Protein AF-A0A842WQ45-F1 (afdb_monomer_lite)

Foldseek 3Di:
DWDWAWAQADDAQDKTKTKIKDAPVLCVQFAKKKKKKWKWKAFAPDDIDTDPDIDIDMDGPVVDPDIDIDIDIDGHHNPHDHADDDNGMGIWIKIWMFTHGPPPPVDGPDTDIRTHD

pLDDT: mean 82.54, std 11.9, range [52.44, 95.62]

Secondary structure (DSSP, 8-state):
-EEEE--SS--TTSEEEEEEEE-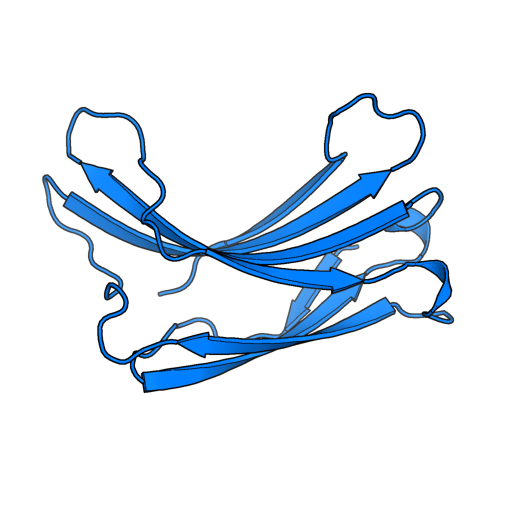HHHHTTEEEEEEEEEEEEEETTSPEEEEEEEEEEEE-GGG--SSEEEEEEEE--TTSPPPEE-SSEEEEEEEEEEEEETTS-S--SEEEEEEP-

Radius of gyration: 15.24 Å; chains: 1; bounding box: 36×22×46 Å

Structure (mmCIF, N/CA/C/O backbone):
data_AF-A0A842WQ45-F1
#
_entry.id   AF-A0A842WQ45-F1
#
loop_
_atom_site.group_PDB
_atom_site.id
_atom_site.type_symbol
_atom_site.label_atom_id
_atom_site.label_alt_id
_atom_site.label_comp_id
_atom_site.label_asym_id
_atom_site.label_entity_id
_atom_site.label_seq_id
_atom_site.pdbx_PDB_ins_code
_atom_site.Cartn_x
_atom_site.Cartn_y
_atom_site.Cartn_z
_atom_site.occupancy
_atom_site.B_iso_or_equiv
_atom_site.auth_seq_id
_atom_site.auth_comp_id
_atom_site.auth_asym_id
_atom_site.auth_atom_id
_atom_site.pdbx_PDB_model_num
ATOM 1 N N . MET A 1 1 ? 6.233 10.883 -12.071 1.00 79.44 1 MET A N 1
ATOM 2 C CA . MET A 1 1 ? 5.118 10.964 -11.121 1.00 79.44 1 MET A CA 1
ATOM 3 C C . MET A 1 1 ? 4.802 9.571 -10.593 1.00 79.44 1 MET A C 1
ATOM 5 O O . MET A 1 1 ? 4.909 8.635 -11.373 1.00 79.44 1 MET A O 1
ATOM 9 N N . ILE A 1 2 ? 4.404 9.427 -9.327 1.00 85.56 2 ILE A N 1
ATOM 10 C CA . ILE A 1 2 ? 3.696 8.232 -8.839 1.00 85.56 2 ILE A CA 1
ATOM 11 C C . ILE A 1 2 ? 2.272 8.671 -8.516 1.00 85.56 2 ILE A C 1
ATOM 13 O O . ILE A 1 2 ? 2.077 9.678 -7.837 1.00 85.56 2 ILE A O 1
ATOM 17 N N . LYS A 1 3 ? 1.285 7.952 -9.036 1.00 89.75 3 LYS A N 1
ATOM 18 C CA . LYS A 1 3 ? -0.132 8.173 -8.766 1.00 89.75 3 LYS A CA 1
ATOM 19 C C . LYS A 1 3 ? -0.745 6.844 -8.375 1.00 89.75 3 LYS A C 1
ATOM 21 O O . LYS A 1 3 ? -0.424 5.813 -8.947 1.00 89.75 3 LYS A O 1
ATOM 26 N N . ILE A 1 4 ? -1.627 6.862 -7.392 1.00 90.62 4 ILE A N 1
ATOM 27 C CA . ILE A 1 4 ? -2.271 5.650 -6.912 1.00 90.62 4 ILE A CA 1
ATOM 28 C C . ILE A 1 4 ? -3.774 5.838 -7.063 1.00 90.62 4 ILE A C 1
ATOM 30 O O . ILE A 1 4 ? -4.344 6.799 -6.547 1.00 90.62 4 ILE A O 1
ATOM 34 N N . ASN A 1 5 ? -4.396 4.923 -7.795 1.00 92.31 5 ASN A N 1
ATOM 35 C CA . ASN A 1 5 ? -5.833 4.842 -7.970 1.00 92.31 5 ASN A CA 1
ATOM 36 C C . ASN A 1 5 ? -6.352 3.634 -7.186 1.00 92.31 5 ASN A C 1
ATOM 38 O O . ASN A 1 5 ? -6.221 2.490 -7.625 1.00 92.31 5 ASN A O 1
ATOM 42 N N . ALA A 1 6 ? -6.872 3.893 -5.991 1.00 92.44 6 ALA A N 1
ATOM 43 C CA . ALA A 1 6 ? -7.328 2.879 -5.054 1.00 92.44 6 ALA A CA 1
ATOM 44 C C . ALA A 1 6 ? -8.446 3.443 -4.162 1.00 92.44 6 ALA A C 1
ATOM 46 O O . ALA A 1 6 ? -8.539 4.668 -4.016 1.00 92.44 6 ALA A O 1
ATOM 47 N N . PRO A 1 7 ? -9.275 2.585 -3.540 1.00 92.44 7 PRO A N 1
ATOM 48 C CA . PRO A 1 7 ? -10.212 3.008 -2.510 1.00 92.44 7 PRO A CA 1
ATOM 49 C C . PRO A 1 7 ? -9.509 3.796 -1.403 1.00 92.44 7 PRO A C 1
ATOM 51 O O . PRO A 1 7 ? -8.366 3.523 -1.054 1.00 92.44 7 PRO A O 1
ATOM 54 N N . THR A 1 8 ? -10.201 4.769 -0.819 1.00 89.94 8 THR A N 1
ATOM 55 C CA . THR A 1 8 ? -9.647 5.613 0.251 1.00 89.94 8 THR A CA 1
ATOM 56 C C . THR A 1 8 ? -9.869 5.039 1.647 1.00 89.94 8 THR A C 1
ATOM 58 O O . THR A 1 8 ? -9.501 5.683 2.628 1.00 89.94 8 THR A O 1
ATOM 61 N N . SER A 1 9 ? -10.449 3.844 1.751 1.00 90.31 9 SER A N 1
ATOM 62 C CA . SER A 1 9 ? -10.697 3.132 3.001 1.00 90.31 9 SER A CA 1
ATOM 63 C C . SER A 1 9 ? -10.429 1.637 2.854 1.00 90.31 9 SER A C 1
ATOM 65 O O . SER A 1 9 ? -10.452 1.082 1.752 1.00 90.31 9 SER A O 1
ATOM 67 N N . VAL A 1 10 ? -10.172 0.987 3.988 1.00 90.81 10 VAL A N 1
ATOM 68 C CA . VAL A 1 10 ? -9.945 -0.460 4.073 1.00 90.81 10 VAL A CA 1
ATOM 69 C C . VAL A 1 10 ? -11.062 -1.095 4.881 1.00 90.81 10 VAL A C 1
ATOM 71 O O . VAL A 1 10 ? -11.360 -0.657 5.989 1.00 90.81 10 VAL A O 1
ATOM 74 N N . SER A 1 11 ? -11.660 -2.155 4.342 1.00 90.69 11 SER A N 1
ATOM 75 C CA . SER A 1 11 ? -12.690 -2.928 5.034 1.00 90.69 11 SER A CA 1
ATOM 76 C C . SER A 1 11 ? -12.187 -4.337 5.341 1.00 90.69 11 SER A C 1
ATOM 78 O O . SER A 1 11 ? -11.577 -4.995 4.499 1.00 90.69 11 SER A O 1
ATOM 80 N N . ARG A 1 12 ? -12.447 -4.806 6.562 1.00 91.19 12 ARG A N 1
ATOM 81 C CA . ARG A 1 12 ? -12.141 -6.178 6.990 1.00 91.19 12 ARG A CA 1
ATOM 82 C C . ARG A 1 12 ? -12.928 -7.186 6.161 1.00 91.19 12 ARG A C 1
ATOM 84 O O . ARG A 1 12 ? -14.063 -6.915 5.779 1.00 91.19 12 ARG A O 1
ATOM 91 N N . GLY A 1 13 ? -12.336 -8.350 5.918 1.00 92.44 13 GLY A N 1
ATOM 92 C CA . GLY A 1 13 ? -12.962 -9.428 5.150 1.00 92.44 13 GLY A CA 1
ATOM 93 C C . GLY A 1 13 ? -13.189 -9.100 3.671 1.00 92.44 13 GLY A C 1
ATOM 94 O O . GLY A 1 13 ? -13.990 -9.774 3.029 1.00 92.44 13 GLY A O 1
ATOM 95 N N . SER A 1 14 ? -12.524 -8.073 3.134 1.00 92.12 14 SER A N 1
ATOM 96 C CA . SER A 1 14 ? -12.726 -7.600 1.761 1.00 92.12 14 SER A CA 1
ATOM 97 C C . SER A 1 14 ? -11.424 -7.545 0.964 1.00 92.12 14 SER A C 1
ATOM 99 O O . SER A 1 14 ? -10.324 -7.601 1.518 1.00 92.12 14 SER A O 1
ATOM 101 N N . GLU A 1 15 ? -11.552 -7.443 -0.357 1.00 95.00 15 GLU A N 1
ATOM 102 C CA . GLU A 1 15 ? -10.423 -7.195 -1.247 1.00 95.00 15 GLU A CA 1
ATOM 103 C C . GLU A 1 15 ? -10.157 -5.694 -1.373 1.00 95.00 15 GLU A C 1
ATOM 105 O O . GLU A 1 15 ? -11.028 -4.915 -1.766 1.00 95.00 15 GLU A O 1
ATOM 110 N N . TYR A 1 16 ? -8.919 -5.297 -1.101 1.00 94.94 16 TYR A N 1
ATOM 111 C CA . TYR A 1 16 ? -8.416 -3.958 -1.353 1.00 94.94 16 TYR A CA 1
ATOM 112 C C . TYR A 1 16 ? -7.581 -3.967 -2.636 1.00 94.94 16 TYR A C 1
ATOM 114 O O . TYR A 1 16 ? -6.474 -4.508 -2.671 1.00 94.94 16 TYR A O 1
ATOM 122 N N . LYS A 1 17 ? -8.128 -3.382 -3.703 1.00 95.62 17 LYS A N 1
ATOM 123 C CA . LYS A 1 17 ? -7.554 -3.424 -5.053 1.00 95.62 17 LYS A CA 1
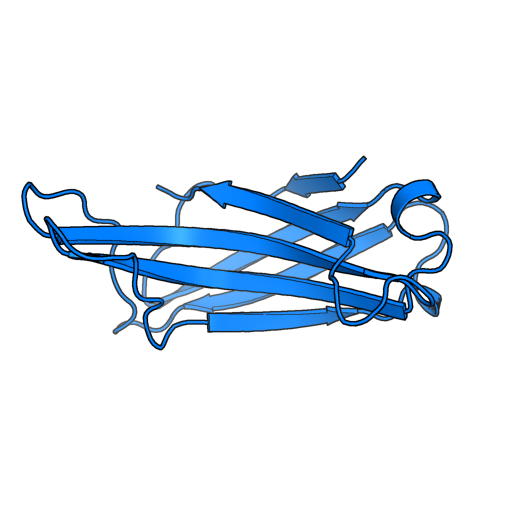ATOM 124 C C . LYS A 1 17 ? -7.389 -2.040 -5.653 1.00 95.62 17 LYS A C 1
ATOM 126 O O . LYS A 1 17 ? -8.161 -1.132 -5.356 1.00 95.62 17 LYS A O 1
ATOM 131 N N . GLY A 1 18 ? -6.411 -1.897 -6.531 1.00 94.44 18 GLY A N 1
ATOM 132 C CA . GLY A 1 18 ? -6.149 -0.642 -7.215 1.00 94.44 18 GLY A CA 1
ATOM 133 C C . GLY A 1 18 ? -5.014 -0.758 -8.215 1.00 94.44 18 GLY A C 1
ATOM 134 O O . GLY A 1 18 ? -4.509 -1.844 -8.505 1.00 94.44 18 GLY A O 1
ATOM 135 N N . VAL A 1 19 ? -4.616 0.390 -8.744 1.00 93.12 19 VAL A N 1
ATOM 136 C CA . VAL A 1 19 ? -3.525 0.512 -9.707 1.00 93.12 19 VAL A CA 1
ATOM 137 C C . VAL A 1 19 ? -2.590 1.617 -9.247 1.00 93.12 19 VAL A C 1
ATOM 139 O O . VAL A 1 19 ? -3.028 2.720 -8.919 1.00 93.12 19 VAL A O 1
ATOM 142 N N . VAL A 1 20 ? -1.294 1.326 -9.233 1.00 91.31 20 VAL A N 1
ATOM 143 C CA . VAL A 1 20 ? -0.254 2.346 -9.089 1.00 91.31 20 VAL A CA 1
ATOM 144 C C . VAL A 1 20 ? 0.263 2.695 -10.477 1.00 91.31 20 VAL A C 1
ATOM 146 O O . VAL A 1 20 ? 0.746 1.827 -11.187 1.00 91.31 20 VAL A O 1
ATOM 149 N N . GLU A 1 21 ? 0.164 3.957 -10.865 1.00 89.94 21 GLU A N 1
ATOM 150 C CA . GLU A 1 21 ? 0.732 4.511 -12.088 1.00 89.94 21 GLU A CA 1
ATOM 151 C C . GLU A 1 21 ? 2.082 5.155 -11.764 1.00 89.94 21 GLU A C 1
ATOM 153 O O . GLU A 1 21 ? 2.158 6.091 -10.963 1.00 89.94 21 GLU A O 1
ATOM 158 N N . ILE A 1 22 ? 3.155 4.679 -12.390 1.00 86.81 22 ILE A N 1
ATOM 159 C CA . ILE A 1 22 ? 4.503 5.222 -12.209 1.00 86.81 22 ILE A CA 1
ATOM 160 C C . ILE A 1 22 ? 5.040 5.744 -13.543 1.00 86.81 22 ILE A C 1
ATOM 162 O O . ILE A 1 22 ? 4.966 5.090 -14.584 1.00 86.81 22 ILE A O 1
ATOM 166 N N . GLY A 1 23 ? 5.583 6.958 -13.508 1.00 85.38 23 GLY A N 1
ATOM 167 C CA . GLY A 1 23 ? 6.249 7.579 -14.644 1.00 85.38 23 GLY A CA 1
ATOM 168 C C . GLY A 1 23 ? 7.589 6.916 -14.955 1.00 85.38 23 GLY A C 1
ATOM 169 O O . GLY A 1 23 ? 8.311 6.475 -14.065 1.00 85.38 23 GLY A O 1
ATOM 170 N N . GLU A 1 24 ? 7.958 6.902 -16.233 1.00 81.94 24 GLU A N 1
ATOM 171 C CA . GLU A 1 24 ? 9.206 6.297 -16.715 1.00 81.94 24 GLU A CA 1
ATOM 172 C C . GLU A 1 24 ? 10.454 6.838 -15.995 1.00 81.94 24 GLU A C 1
ATOM 174 O O . GLU A 1 24 ? 11.359 6.083 -15.639 1.00 81.94 24 GLU A O 1
ATOM 179 N N . ARG A 1 25 ? 10.484 8.147 -15.705 1.00 81.19 25 ARG A N 1
ATOM 180 C CA . ARG A 1 25 ? 11.599 8.788 -14.992 1.00 81.19 25 ARG A CA 1
ATOM 181 C C . ARG A 1 25 ? 11.832 8.171 -13.612 1.00 81.19 25 ARG A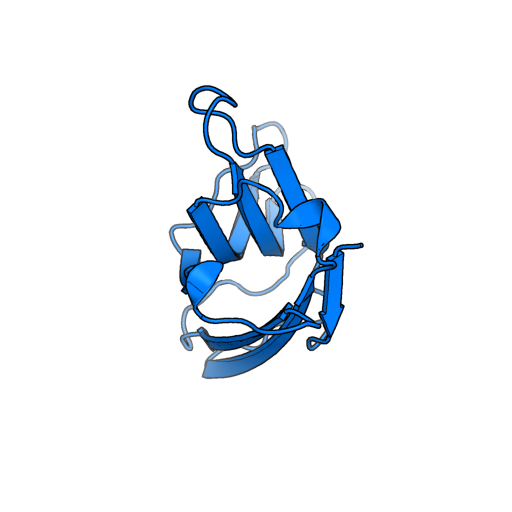 C 1
ATOM 183 O O . ARG A 1 25 ? 12.981 8.011 -13.215 1.00 81.19 25 ARG A O 1
ATOM 190 N N . GLU A 1 26 ? 10.769 7.844 -12.885 1.00 79.44 26 GLU A N 1
ATOM 191 C CA . GLU A 1 26 ? 10.836 7.239 -11.551 1.00 79.44 26 GLU A CA 1
ATOM 192 C C . GLU A 1 26 ? 11.337 5.804 -11.559 1.00 79.44 26 GLU A C 1
ATOM 194 O O . GLU A 1 26 ? 11.851 5.334 -10.548 1.00 79.44 26 GLU A O 1
ATOM 199 N N . LEU A 1 27 ? 11.202 5.124 -12.693 1.00 80.38 27 LEU A N 1
ATOM 200 C CA . LEU A 1 27 ? 11.616 3.737 -12.855 1.00 80.38 27 LEU A CA 1
ATOM 201 C C . LEU A 1 27 ? 12.955 3.594 -13.554 1.00 80.38 27 LEU A C 1
ATOM 203 O O . LEU A 1 27 ? 13.494 2.492 -13.645 1.00 80.38 27 LEU A O 1
ATOM 207 N N . LYS A 1 28 ? 13.536 4.701 -14.014 1.00 79.62 28 LYS A N 1
ATOM 208 C CA . LYS A 1 28 ? 14.877 4.702 -14.578 1.00 79.62 28 LYS A CA 1
ATOM 209 C C . LYS A 1 28 ? 15.878 4.210 -13.529 1.00 79.62 28 LYS A C 1
ATOM 211 O O . LYS A 1 28 ? 16.119 4.867 -12.521 1.00 79.62 28 LYS A O 1
ATOM 216 N N . GLY A 1 29 ? 16.476 3.049 -13.793 1.00 78.06 29 GLY A N 1
ATOM 217 C CA . GLY A 1 29 ? 17.402 2.389 -12.870 1.00 78.06 29 GLY A CA 1
ATOM 218 C C . GLY A 1 29 ? 16.723 1.671 -11.700 1.00 78.06 29 GLY A C 1
ATOM 219 O O . GLY A 1 29 ? 17.422 1.188 -10.807 1.00 78.06 29 GLY A O 1
ATOM 220 N N . ALA A 1 30 ? 15.389 1.585 -11.689 1.00 82.19 30 ALA A N 1
ATOM 221 C CA . ALA A 1 30 ? 14.671 0.793 -10.709 1.00 82.19 30 ALA A CA 1
ATOM 222 C C . ALA A 1 30 ? 14.929 -0.702 -10.939 1.00 82.19 30 ALA A C 1
ATOM 224 O O . ALA A 1 30 ? 14.903 -1.198 -12.068 1.00 82.19 30 ALA A O 1
ATOM 225 N N . ARG A 1 31 ? 15.164 -1.425 -9.848 1.00 84.56 31 ARG A N 1
ATOM 226 C CA . ARG A 1 31 ? 15.310 -2.884 -9.828 1.00 84.56 31 ARG A CA 1
ATOM 227 C C . ARG A 1 31 ? 14.015 -3.567 -9.418 1.00 84.56 31 ARG A C 1
ATOM 229 O O . ARG A 1 31 ? 13.707 -4.648 -9.912 1.00 84.56 31 ARG A O 1
ATOM 236 N N . LEU A 1 32 ? 13.284 -2.944 -8.501 1.00 87.31 32 LEU A N 1
ATOM 237 C CA . LEU A 1 32 ? 12.106 -3.512 -7.869 1.00 87.31 32 LEU A CA 1
ATOM 238 C C . LEU A 1 32 ? 11.151 -2.390 -7.477 1.00 87.31 32 LEU A C 1
ATOM 240 O O . LEU A 1 32 ? 11.575 -1.357 -6.962 1.00 87.31 32 LEU A O 1
ATOM 244 N N . VAL A 1 33 ? 9.860 -2.624 -7.665 1.00 88.00 33 VAL A N 1
ATOM 245 C CA . VAL A 1 33 ? 8.806 -1.815 -7.056 1.00 88.00 33 VAL A CA 1
ATOM 246 C C . VAL A 1 33 ? 8.035 -2.695 -6.086 1.00 88.00 33 VAL A C 1
ATOM 248 O O . VAL A 1 33 ? 7.631 -3.795 -6.448 1.00 88.00 33 VAL A O 1
ATOM 251 N N . GLU A 1 34 ? 7.825 -2.233 -4.862 1.00 90.88 34 GLU A N 1
ATOM 252 C CA . GLU A 1 34 ? 6.958 -2.880 -3.882 1.00 90.88 34 GLU A CA 1
ATOM 253 C C . GLU A 1 34 ? 5.752 -1.982 -3.615 1.00 90.88 34 GLU A C 1
ATOM 255 O O . GLU A 1 34 ? 5.903 -0.833 -3.213 1.00 90.88 34 GLU A O 1
ATOM 260 N N . VAL A 1 35 ? 4.550 -2.518 -3.796 1.00 92.19 35 VAL A N 1
ATOM 261 C CA . VAL A 1 35 ? 3.320 -1.917 -3.276 1.00 92.19 35 VAL A CA 1
ATOM 262 C C . VAL A 1 35 ? 2.976 -2.657 -1.993 1.00 92.19 35 VAL A C 1
ATOM 264 O O . VAL A 1 35 ? 2.897 -3.883 -2.009 1.00 92.19 35 VAL A O 1
ATOM 267 N N . ALA A 1 36 ? 2.792 -1.946 -0.885 1.00 92.81 36 ALA A N 1
ATOM 268 C CA . ALA A 1 36 ? 2.532 -2.539 0.419 1.00 92.81 36 ALA A CA 1
ATOM 269 C C . ALA A 1 36 ? 1.353 -1.869 1.126 1.00 92.81 36 ALA A C 1
ATOM 271 O O . ALA A 1 36 ? 1.367 -0.661 1.352 1.00 92.81 36 ALA A O 1
ATOM 272 N N . LEU A 1 37 ? 0.357 -2.657 1.521 1.00 93.31 37 LEU A N 1
ATOM 273 C CA . LEU A 1 37 ? -0.711 -2.235 2.417 1.00 93.31 37 LEU A CA 1
ATOM 274 C C . LEU A 1 37 ? -0.321 -2.604 3.851 1.00 93.31 37 LEU A C 1
ATOM 276 O O . LEU A 1 37 ? -0.167 -3.782 4.176 1.00 93.31 37 LEU A O 1
ATOM 280 N N . CYS A 1 38 ? -0.164 -1.597 4.704 1.00 91.94 38 CYS A N 1
ATOM 281 C CA . CYS A 1 38 ? 0.279 -1.751 6.086 1.00 91.94 38 CYS A CA 1
ATOM 282 C C . CYS A 1 38 ? -0.735 -1.135 7.050 1.00 91.94 38 CYS A C 1
ATOM 284 O O . CYS A 1 38 ? -1.264 -0.056 6.779 1.00 91.94 38 CYS A O 1
ATOM 286 N N . ASN A 1 39 ? -0.930 -1.744 8.216 1.00 91.06 39 ASN A N 1
ATOM 287 C CA . ASN A 1 39 ? -1.583 -1.081 9.339 1.00 91.06 39 ASN A CA 1
ATOM 288 C C . ASN A 1 39 ? -0.550 -0.624 10.377 1.00 91.06 39 ASN A C 1
ATOM 290 O O . ASN A 1 39 ? 0.285 -1.402 10.845 1.00 91.06 39 ASN A O 1
ATOM 294 N N . GLU A 1 40 ? -0.621 0.650 10.739 1.00 88.56 40 GLU A N 1
ATOM 295 C CA . GLU A 1 40 ? 0.201 1.284 11.762 1.00 88.56 40 GLU A CA 1
ATOM 296 C C . GLU A 1 40 ? -0.624 1.501 13.027 1.00 88.56 40 GLU A C 1
ATOM 298 O O . GLU A 1 40 ? -1.713 2.078 12.969 1.00 88.56 40 GLU A O 1
ATOM 303 N N . ILE A 1 41 ? -0.084 1.075 14.169 1.00 87.31 41 ILE A N 1
ATOM 304 C CA . ILE A 1 41 ? -0.672 1.282 15.488 1.00 87.31 41 ILE A CA 1
ATOM 305 C C . ILE A 1 41 ? 0.244 2.205 16.292 1.00 87.31 41 ILE A C 1
ATOM 307 O O . ILE A 1 41 ? 1.398 1.896 16.582 1.00 87.31 41 ILE A O 1
ATOM 311 N N . THR A 1 42 ? -0.288 3.347 16.702 1.00 85.06 42 THR A N 1
ATOM 312 C CA . THR A 1 42 ? 0.419 4.317 17.540 1.00 85.06 42 THR A CA 1
ATOM 313 C C . THR A 1 42 ? -0.203 4.332 18.925 1.00 85.06 42 THR A C 1
ATOM 315 O O . THR A 1 42 ? -1.403 4.572 19.058 1.00 85.06 42 THR A O 1
ATOM 318 N N . TYR A 1 43 ? 0.611 4.120 19.957 1.00 84.06 43 TYR A N 1
ATOM 319 C CA . TYR A 1 43 ? 0.207 4.289 21.352 1.00 84.06 43 TYR A CA 1
ATOM 320 C C . TYR A 1 43 ? 0.575 5.701 21.825 1.00 84.06 43 TYR A C 1
ATOM 322 O O . TYR A 1 43 ? 1.622 6.234 21.468 1.00 84.06 43 TYR A O 1
ATOM 330 N N . GLY A 1 44 ? -0.284 6.327 22.627 1.00 74.06 44 GLY A N 1
ATOM 331 C CA . GLY A 1 44 ? -0.077 7.683 23.129 1.00 74.06 44 GLY A CA 1
ATOM 332 C C . GLY A 1 44 ? 1.217 7.777 23.934 1.00 74.06 44 GLY A C 1
ATOM 333 O O . GLY A 1 44 ? 1.379 7.056 24.916 1.00 74.06 44 GLY A O 1
ATOM 334 N N . GLY A 1 45 ? 2.123 8.658 23.504 1.00 64.88 45 GLY A N 1
ATOM 335 C CA . GLY A 1 45 ? 3.433 8.858 24.131 1.00 64.88 45 GLY A CA 1
ATOM 336 C C . GLY A 1 45 ? 4.518 7.851 23.727 1.00 64.88 45 GLY A C 1
ATOM 337 O O . GLY A 1 45 ? 5.561 7.827 24.372 1.00 64.88 45 GLY A O 1
ATOM 338 N N . LYS A 1 46 ? 4.299 7.017 22.700 1.00 66.44 46 LYS A N 1
ATOM 339 C CA . LYS A 1 46 ? 5.302 6.078 22.165 1.00 66.44 46 LYS A CA 1
ATOM 340 C C . LYS A 1 46 ? 5.452 6.224 20.649 1.00 66.44 46 LYS A C 1
ATOM 342 O O . LYS A 1 46 ? 4.559 6.751 19.984 1.00 66.44 46 LYS A O 1
ATOM 347 N N . GLU A 1 47 ? 6.573 5.741 20.114 1.00 65.88 47 GLU A N 1
ATOM 348 C CA . GLU A 1 47 ? 6.782 5.629 18.668 1.00 65.88 47 GLU A CA 1
ATOM 349 C C . GLU A 1 47 ? 5.715 4.735 18.015 1.00 65.88 47 GLU A C 1
ATOM 351 O O . GLU A 1 47 ? 5.108 3.868 18.655 1.00 65.88 47 GLU A O 1
ATOM 356 N N . ALA A 1 48 ? 5.445 4.983 16.733 1.00 63.53 48 ALA A N 1
ATOM 357 C CA . ALA A 1 48 ? 4.517 4.173 15.961 1.00 63.53 48 ALA A CA 1
ATOM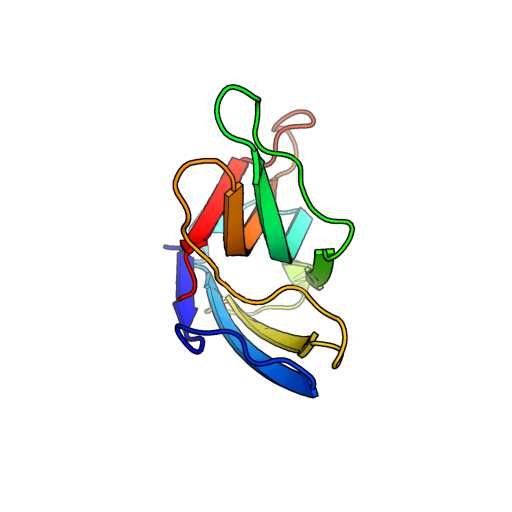 358 C C . ALA A 1 48 ? 5.074 2.753 15.792 1.00 63.53 48 ALA A C 1
ATOM 360 O O . ALA A 1 48 ? 6.187 2.577 15.306 1.00 63.53 48 ALA A O 1
ATOM 361 N N . ASN A 1 49 ? 4.276 1.745 16.148 1.00 67.00 49 ASN A N 1
ATOM 362 C CA . ASN A 1 49 ? 4.587 0.352 15.866 1.00 67.00 49 ASN A CA 1
ATOM 363 C C . ASN A 1 49 ? 3.776 -0.090 14.650 1.00 67.00 49 ASN A C 1
ATOM 365 O O . ASN A 1 49 ? 2.555 0.083 14.597 1.00 67.00 49 ASN A O 1
ATOM 369 N N . TYR A 1 50 ? 4.436 -0.700 13.672 1.00 62.47 50 TYR A N 1
ATOM 370 C CA . TYR A 1 50 ? 3.705 -1.420 12.639 1.00 62.47 50 TYR A CA 1
ATOM 371 C C . TYR A 1 50 ? 2.995 -2.599 13.299 1.00 62.47 50 TYR A C 1
ATOM 373 O O . TYR A 1 50 ? 3.596 -3.354 14.065 1.00 62.47 50 TYR A O 1
ATOM 381 N N . SER A 1 51 ? 1.702 -2.746 13.025 1.00 64.19 51 SER A N 1
ATOM 382 C CA . SER A 1 51 ? 1.046 -4.013 13.325 1.00 64.19 51 SER A CA 1
ATOM 383 C C . SER A 1 51 ? 1.677 -5.115 12.463 1.00 64.19 51 SER A C 1
ATOM 385 O O . SER A 1 51 ? 2.301 -4.833 11.437 1.00 64.19 51 SER A O 1
ATOM 387 N N . CYS A 1 52 ? 1.478 -6.381 12.830 1.00 68.75 52 CYS A N 1
ATOM 388 C CA . CYS A 1 52 ? 1.867 -7.519 11.990 1.00 68.75 52 CYS A CA 1
ATOM 389 C C . CYS A 1 52 ? 1.154 -7.548 10.619 1.00 68.75 52 CYS A C 1
ATOM 391 O O . CYS A 1 52 ? 1.499 -8.362 9.766 1.00 68.75 52 CYS A O 1
ATOM 393 N N . TRP A 1 53 ? 0.196 -6.647 10.372 1.00 82.00 53 TRP A N 1
ATOM 394 C CA . TRP A 1 53 ? -0.569 -6.571 9.136 1.00 82.00 53 TRP A CA 1
ATOM 395 C C . TRP A 1 53 ? 0.157 -5.734 8.089 1.00 82.00 53 TRP A C 1
ATOM 397 O O . TRP A 1 53 ? -0.098 -4.537 7.921 1.00 82.00 53 TRP A O 1
ATOM 407 N N . LYS A 1 54 ? 1.063 -6.400 7.373 1.00 89.25 54 LYS A N 1
ATOM 408 C CA . LYS A 1 54 ? 1.706 -5.911 6.154 1.00 89.25 54 LYS A CA 1
ATOM 409 C C . LYS A 1 54 ? 1.490 -6.927 5.039 1.00 89.25 54 LYS A C 1
ATOM 411 O O . LYS A 1 54 ? 1.973 -8.050 5.117 1.00 89.25 54 LYS A O 1
ATOM 416 N N . MET A 1 55 ? 0.819 -6.502 3.979 1.00 92.38 55 MET A N 1
ATOM 417 C CA . MET A 1 55 ? 0.707 -7.250 2.728 1.00 92.38 55 MET A CA 1
ATOM 418 C C . MET A 1 55 ? 1.494 -6.501 1.665 1.00 92.38 55 MET A C 1
ATOM 420 O O . MET A 1 55 ? 1.398 -5.277 1.600 1.00 92.38 55 MET A O 1
ATOM 424 N N . SER A 1 56 ? 2.276 -7.195 0.839 1.00 93.50 56 SER A N 1
ATOM 425 C CA . SER A 1 56 ? 2.988 -6.533 -0.249 1.00 93.50 56 SER A CA 1
ATOM 426 C C . SER A 1 56 ? 3.061 -7.349 -1.528 1.00 93.50 56 SER A C 1
ATOM 428 O O . SER A 1 56 ? 3.033 -8.578 -1.522 1.00 93.50 56 SER A O 1
ATOM 430 N N . LYS A 1 57 ? 3.134 -6.626 -2.645 1.00 92.81 57 LYS A N 1
ATOM 431 C CA . LYS A 1 57 ? 3.273 -7.156 -3.998 1.00 92.81 57 LYS A CA 1
ATOM 432 C C . LYS A 1 57 ? 4.472 -6.491 -4.655 1.00 92.81 57 LYS A C 1
ATOM 434 O O . LYS A 1 57 ? 4.640 -5.274 -4.569 1.00 92.81 57 LYS A O 1
ATOM 439 N N . LYS A 1 58 ? 5.325 -7.302 -5.273 1.00 90.88 58 LYS A N 1
ATOM 440 C CA . LYS A 1 58 ? 6.586 -6.876 -5.881 1.00 90.88 58 LYS A CA 1
ATOM 441 C C . LYS A 1 58 ? 6.498 -6.958 -7.400 1.00 90.88 58 LYS A C 1
ATOM 443 O O . LYS A 1 58 ? 5.950 -7.920 -7.927 1.00 90.88 58 LYS A O 1
ATOM 448 N N . PHE A 1 59 ? 7.075 -5.975 -8.080 1.00 87.81 59 PHE A N 1
ATOM 449 C CA . PHE A 1 59 ? 7.060 -5.842 -9.533 1.00 87.81 59 PHE A CA 1
ATOM 450 C C . PHE A 1 59 ? 8.472 -5.588 -10.058 1.00 87.81 59 PHE A C 1
ATOM 452 O O . PHE A 1 59 ? 9.223 -4.795 -9.483 1.00 87.81 59 PHE A O 1
ATOM 459 N N . SER A 1 60 ? 8.817 -6.236 -11.169 1.00 85.19 60 SER A N 1
ATOM 460 C CA . SER A 1 60 ? 10.045 -5.962 -11.912 1.00 85.19 60 SER A CA 1
ATOM 461 C C . SER A 1 60 ? 9.783 -4.853 -12.941 1.00 85.19 60 SER A C 1
ATOM 463 O O . SER A 1 60 ? 8.885 -4.986 -13.774 1.00 85.19 60 SER A O 1
ATOM 465 N N . PRO A 1 61 ? 10.576 -3.767 -12.951 1.00 74.94 61 PRO A N 1
ATOM 466 C CA . PRO A 1 61 ? 10.449 -2.701 -13.946 1.00 74.94 61 PRO A CA 1
ATOM 467 C C . PRO A 1 61 ? 10.726 -3.145 -15.389 1.00 74.94 61 PRO A C 1
ATOM 469 O O . PRO A 1 61 ? 10.410 -2.415 -16.319 1.00 74.94 61 PRO A O 1
ATOM 472 N N . LYS A 1 62 ? 11.309 -4.328 -15.619 1.00 71.38 62 LYS A N 1
ATOM 473 C CA . LYS A 1 62 ? 11.523 -4.842 -16.985 1.00 71.38 62 LYS A CA 1
ATOM 474 C C . LYS A 1 62 ? 10.224 -5.264 -17.675 1.00 71.38 62 LYS A C 1
ATOM 476 O O . LYS A 1 62 ? 10.184 -5.318 -18.901 1.00 71.38 62 LYS A O 1
ATOM 481 N N . ASP A 1 63 ? 9.175 -5.526 -16.902 1.00 60.72 63 ASP A N 1
ATOM 482 C CA . ASP A 1 63 ? 7.935 -6.114 -17.409 1.00 60.72 63 ASP A CA 1
ATOM 483 C C . ASP A 1 63 ? 6.929 -5.067 -17.902 1.00 60.72 63 ASP A C 1
ATOM 485 O O . ASP A 1 63 ? 5.854 -5.421 -18.382 1.00 60.72 63 ASP A O 1
ATOM 489 N N . ALA A 1 64 ? 7.250 -3.775 -17.810 1.00 55.66 64 ALA A N 1
ATOM 490 C CA . ALA A 1 64 ? 6.281 -2.722 -18.067 1.00 55.66 64 ALA A CA 1
ATOM 491 C C . ALA A 1 64 ? 6.750 -1.737 -19.146 1.00 55.66 64 ALA A C 1
ATOM 493 O O . ALA A 1 64 ? 7.838 -1.166 -19.111 1.00 55.66 64 ALA A O 1
ATOM 494 N N . ARG A 1 65 ? 5.906 -1.597 -20.173 1.00 53.94 65 ARG A N 1
ATOM 495 C CA . ARG A 1 65 ? 6.133 -0.756 -21.348 1.00 53.94 65 ARG A CA 1
ATOM 496 C C . ARG A 1 65 ? 5.364 0.561 -21.179 1.00 53.94 65 ARG A C 1
ATOM 498 O O . ARG A 1 65 ? 4.155 0.557 -20.979 1.00 53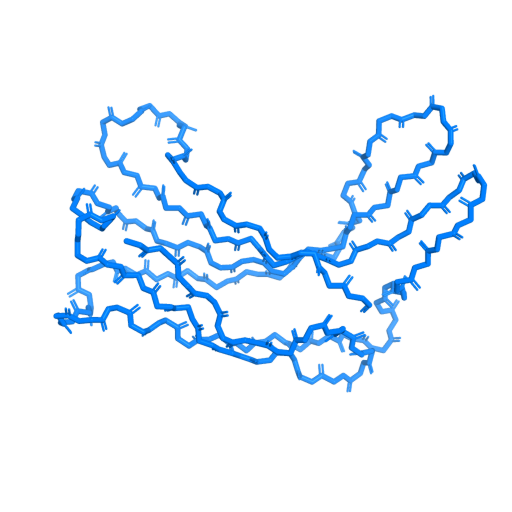.94 65 ARG A O 1
ATOM 505 N N . SER A 1 66 ? 6.088 1.674 -21.280 1.00 56.19 66 SER A N 1
ATOM 506 C CA . SER A 1 66 ? 5.621 3.049 -21.552 1.00 56.19 66 SER A CA 1
ATOM 507 C C . SER A 1 66 ? 4.784 3.784 -20.483 1.00 56.19 66 SER A C 1
ATOM 509 O O . SER A 1 66 ? 5.010 4.975 -20.292 1.00 56.19 66 SER A O 1
ATOM 511 N N . LEU A 1 67 ? 3.884 3.133 -19.742 1.00 60.38 67 LEU A N 1
ATOM 512 C CA . LEU A 1 67 ? 3.151 3.705 -18.596 1.00 60.38 67 LEU A CA 1
ATOM 513 C C . LEU A 1 67 ? 2.960 2.594 -17.563 1.00 60.38 67 LEU A C 1
ATOM 515 O O . LEU A 1 67 ? 2.197 1.656 -17.782 1.00 60.38 67 LEU A O 1
ATOM 519 N N . PHE A 1 68 ? 3.697 2.656 -16.456 1.00 78.62 68 PHE A N 1
ATOM 520 C CA . PHE A 1 68 ? 3.778 1.550 -15.509 1.00 78.62 68 PHE A CA 1
ATOM 521 C C . PHE A 1 68 ? 2.545 1.529 -14.619 1.00 78.62 68 PHE A C 1
ATOM 523 O O . PHE A 1 68 ? 2.544 2.099 -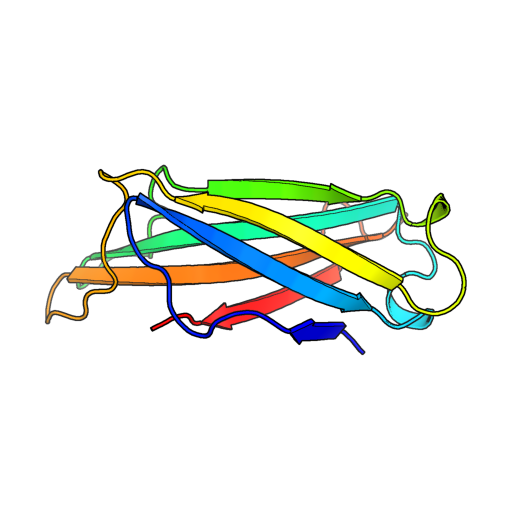13.532 1.00 78.62 68 PHE A O 1
ATOM 530 N N . GLN A 1 69 ? 1.489 0.898 -15.116 1.00 88.44 69 GLN A N 1
ATOM 531 C CA . GLN A 1 69 ? 0.320 0.528 -14.338 1.00 88.44 69 GLN A CA 1
ATOM 532 C C . GLN A 1 69 ? 0.623 -0.781 -13.611 1.00 88.44 69 GLN A C 1
ATOM 534 O O . GLN A 1 69 ? 0.758 -1.834 -14.229 1.00 88.44 69 GLN A O 1
ATOM 539 N N . LEU A 1 70 ? 0.760 -0.706 -12.293 1.00 88.75 70 LEU A N 1
ATOM 540 C CA . LEU A 1 70 ? 1.047 -1.831 -11.414 1.00 88.75 70 LEU A CA 1
ATOM 541 C C . LEU A 1 70 ? -0.235 -2.181 -10.648 1.00 88.75 70 LEU A C 1
ATOM 543 O O . LEU A 1 70 ? -0.542 -1.531 -9.640 1.00 88.75 70 LEU A O 1
ATOM 547 N N . PRO A 1 71 ? -1.030 -3.152 -11.133 1.00 92.56 71 PRO A N 1
ATOM 548 C CA . PRO A 1 71 ? -2.242 -3.570 -10.449 1.00 92.56 71 PRO A CA 1
ATOM 549 C C . PRO A 1 71 ? -1.898 -4.357 -9.185 1.00 92.56 71 PRO A C 1
ATOM 551 O O . PRO A 1 71 ? -1.070 -5.276 -9.196 1.00 92.56 71 PRO A O 1
ATOM 554 N N . PHE A 1 72 ? -2.582 -4.036 -8.097 1.00 92.75 72 PHE A N 1
ATOM 555 C CA . PHE A 1 72 ? -2.465 -4.750 -6.835 1.00 92.75 72 PHE A CA 1
ATOM 556 C C . PHE A 1 72 ? -3.838 -5.139 -6.297 1.00 92.75 72 PHE A C 1
ATOM 558 O O . PHE A 1 72 ? -4.857 -4.505 -6.575 1.00 92.75 72 PHE A O 1
ATOM 565 N N . ASP A 1 73 ? -3.815 -6.186 -5.492 1.00 95.50 73 ASP A N 1
ATOM 566 C CA . ASP A 1 73 ? -4.955 -6.828 -4.875 1.00 95.50 73 ASP A CA 1
ATOM 567 C C . ASP A 1 73 ? -4.483 -7.438 -3.553 1.00 95.50 73 ASP A C 1
ATOM 569 O O . ASP A 1 73 ? -3.568 -8.260 -3.514 1.00 95.50 73 ASP A O 1
ATOM 573 N N . PHE A 1 74 ? -5.065 -6.982 -2.449 1.00 95.19 74 PHE A N 1
ATOM 574 C CA . PHE A 1 74 ? -4.767 -7.486 -1.115 1.00 95.19 74 PHE A CA 1
ATOM 575 C C . PHE A 1 74 ? -6.048 -7.987 -0.470 1.00 95.19 74 PHE A C 1
ATOM 577 O O . PHE A 1 74 ? -7.044 -7.266 -0.408 1.00 95.19 74 PHE A O 1
ATOM 584 N N . ARG A 1 75 ? -6.018 -9.215 0.045 1.00 94.44 75 ARG A N 1
ATOM 585 C CA . ARG A 1 75 ? -7.112 -9.751 0.850 1.00 94.44 75 ARG A CA 1
ATOM 586 C C . ARG A 1 75 ? -6.933 -9.295 2.291 1.00 94.44 75 ARG A C 1
ATOM 588 O O . ARG A 1 75 ? -5.989 -9.707 2.955 1.00 94.44 75 ARG A O 1
ATOM 595 N N . VAL A 1 76 ? -7.846 -8.461 2.770 1.00 92.62 76 VAL A N 1
ATOM 596 C CA . VAL A 1 76 ? -7.839 -7.986 4.154 1.00 92.62 76 VAL A CA 1
ATOM 597 C C . VAL A 1 76 ? -8.667 -8.952 4.980 1.00 92.62 76 VAL A C 1
ATOM 599 O O . VAL A 1 76 ? -9.868 -9.096 4.764 1.00 92.62 76 VAL A O 1
ATOM 602 N N . GLU A 1 77 ? -8.027 -9.645 5.913 1.00 91.25 77 GLU A N 1
ATOM 603 C CA . GLU A 1 77 ? -8.697 -10.658 6.727 1.00 91.25 77 GLU A CA 1
ATOM 604 C C . GLU A 1 77 ? -9.758 -10.045 7.656 1.00 91.25 77 GLU A C 1
ATOM 606 O O . GLU A 1 77 ? -9.756 -8.845 7.948 1.00 91.25 77 GLU A O 1
ATOM 611 N N . GLY A 1 78 ? -10.695 -10.875 8.123 1.00 91.38 78 GLY A N 1
ATOM 612 C CA . GLY A 1 78 ? -11.774 -10.444 9.021 1.00 91.38 78 GLY A CA 1
ATOM 613 C C . GLY A 1 78 ? -11.271 -9.915 10.371 1.00 91.38 78 GLY A C 1
ATOM 614 O O . GLY A 1 78 ? -11.901 -9.046 10.971 1.00 91.38 78 GLY A O 1
ATOM 615 N N . GLU A 1 79 ? -10.108 -10.395 10.812 1.00 91.12 79 GLU A N 1
ATOM 616 C CA . GLU A 1 79 ? -9.479 -10.046 12.092 1.00 91.12 79 GLU A CA 1
ATOM 617 C C . GLU A 1 79 ? -8.549 -8.824 12.004 1.00 91.12 79 GLU A C 1
ATOM 619 O O . GLU A 1 79 ? -8.096 -8.308 13.029 1.00 91.12 79 GLU A O 1
ATOM 624 N N . ALA A 1 80 ? -8.283 -8.317 10.794 1.00 90.12 80 ALA A N 1
ATOM 625 C CA . ALA A 1 80 ? -7.348 -7.218 10.570 1.00 90.12 80 ALA A CA 1
ATOM 626 C C . ALA A 1 80 ? -7.773 -5.942 11.333 1.00 90.12 80 ALA A C 1
ATOM 628 O O . ALA A 1 80 ? -8.960 -5.719 11.519 1.00 90.12 80 ALA A O 1
ATOM 629 N N . PRO A 1 81 ? -6.886 -5.047 11.797 1.00 89.31 81 PRO A N 1
ATOM 630 C CA . PRO A 1 81 ? -7.275 -3.867 12.582 1.00 89.31 81 PRO A CA 1
ATOM 631 C C . PRO A 1 81 ? -8.242 -2.924 11.837 1.00 89.31 81 PRO A C 1
ATOM 633 O O . PRO A 1 81 ? -8.151 -2.769 10.623 1.00 89.31 81 PRO A O 1
ATOM 636 N N . VAL A 1 82 ? -9.175 -2.280 12.548 1.00 89.94 82 VAL A N 1
ATOM 637 C CA . VAL A 1 82 ? -9.970 -1.168 11.988 1.00 89.94 82 VAL A CA 1
ATOM 638 C C . VAL A 1 82 ? -9.179 0.130 12.059 1.00 89.94 82 VAL A C 1
ATOM 640 O O . VAL A 1 82 ? -8.393 0.323 12.987 1.00 89.94 82 VAL A O 1
ATOM 643 N N . THR A 1 83 ? -9.448 1.063 11.146 1.00 89.81 83 THR A N 1
ATOM 644 C CA . THR A 1 83 ? -9.010 2.447 11.338 1.00 89.81 83 THR A CA 1
ATOM 645 C C . THR A 1 83 ? -9.685 3.024 12.583 1.00 89.81 83 THR A C 1
ATOM 647 O O . THR A 1 83 ? -10.904 2.975 12.738 1.00 89.81 83 THR A O 1
ATOM 650 N N . TYR A 1 84 ? -8.887 3.566 13.498 1.00 89.25 84 TYR A N 1
ATOM 651 C CA . TYR A 1 84 ? -9.355 4.115 14.765 1.00 89.25 84 TYR A CA 1
ATOM 652 C C . TYR A 1 84 ? -8.472 5.283 15.209 1.00 89.25 84 TYR A C 1
ATOM 654 O O . TYR A 1 84 ? -7.249 5.247 15.066 1.00 89.25 84 TYR A O 1
ATOM 662 N N . LYS A 1 85 ? -9.075 6.320 15.799 1.00 89.81 85 LYS A N 1
ATOM 663 C CA . LYS A 1 85 ? -8.356 7.474 16.356 1.00 89.81 85 LYS A CA 1
ATOM 664 C C . LYS A 1 85 ? -8.883 7.814 17.750 1.00 89.81 85 LYS A C 1
ATOM 666 O O . LYS A 1 85 ? -9.871 8.528 17.888 1.00 89.81 85 LYS A O 1
ATOM 671 N N . GLY A 1 86 ? -8.193 7.328 18.776 1.00 89.00 86 GLY A N 1
ATOM 672 C CA . GLY A 1 86 ? -8.421 7.662 20.181 1.00 89.00 86 GLY A CA 1
ATOM 673 C C . GLY A 1 86 ? -7.315 8.545 20.767 1.00 89.00 86 GLY A C 1
ATOM 674 O O . GLY A 1 86 ? -6.322 8.857 20.113 1.00 89.00 86 GLY A O 1
ATOM 675 N N . LYS A 1 87 ? -7.470 8.939 22.039 1.00 86.19 87 LYS A N 1
ATOM 676 C CA . LYS A 1 87 ? -6.502 9.804 22.749 1.00 86.19 87 LYS A CA 1
ATOM 677 C C . LYS A 1 87 ? -5.159 9.120 23.041 1.00 86.19 87 LYS A C 1
ATOM 679 O O . LYS A 1 87 ? -4.136 9.787 23.101 1.00 86.19 87 LYS A O 1
ATOM 684 N N . ARG A 1 88 ? -5.173 7.804 23.273 1.00 87.81 88 ARG A N 1
ATOM 685 C CA . ARG A 1 88 ? -3.998 7.001 23.669 1.00 87.81 88 ARG A CA 1
ATOM 686 C C . ARG A 1 88 ? -3.670 5.877 22.688 1.00 87.81 88 ARG A C 1
ATOM 688 O O . ARG A 1 88 ? -2.739 5.119 22.930 1.00 87.81 88 ARG A O 1
ATOM 695 N N . LEU A 1 89 ? -4.450 5.739 21.624 1.00 88.12 89 LEU A N 1
ATOM 696 C CA . LEU A 1 89 ? -4.293 4.687 20.633 1.00 88.12 89 LEU A CA 1
ATOM 697 C C . LEU A 1 89 ? -4.853 5.180 19.305 1.00 88.12 89 LEU A C 1
ATOM 699 O O . LEU A 1 89 ? -5.981 5.671 19.262 1.00 88.12 89 LEU A O 1
ATOM 703 N N . SER A 1 90 ? -4.107 5.005 18.224 1.00 89.94 90 SER A N 1
ATOM 704 C CA . SER A 1 90 ? -4.645 5.106 16.871 1.00 89.94 90 SER A CA 1
ATOM 705 C C . SER A 1 90 ? -4.194 3.928 16.029 1.00 89.94 90 SER A C 1
ATOM 707 O O . SER A 1 90 ? -3.046 3.517 16.140 1.00 89.94 90 SER A O 1
ATOM 709 N N . SER A 1 91 ? -5.074 3.433 15.171 1.00 90.31 91 SER A N 1
ATOM 710 C CA . SER A 1 91 ? -4.760 2.461 14.129 1.00 90.31 91 SER A CA 1
ATOM 711 C C . SER A 1 91 ? -5.096 3.084 12.780 1.00 90.31 91 SER A C 1
ATOM 713 O O . SER A 1 91 ? -6.159 3.691 12.631 1.00 90.31 91 SER A O 1
ATOM 715 N N . LYS A 1 92 ? -4.177 3.010 11.819 1.00 91.19 92 LYS A N 1
ATOM 716 C CA . LYS A 1 92 ? -4.348 3.608 10.491 1.00 91.19 92 LYS A CA 1
ATOM 717 C C . LYS A 1 92 ? -3.789 2.690 9.425 1.00 91.19 92 LYS A C 1
ATOM 719 O O . LYS A 1 92 ? -2.667 2.205 9.550 1.00 91.19 92 LYS A O 1
ATOM 724 N N . TRP A 1 93 ? -4.543 2.520 8.351 1.00 92.25 93 TRP A N 1
ATOM 725 C CA . TRP A 1 93 ? -4.056 1.839 7.164 1.00 92.25 93 TRP A CA 1
ATOM 726 C C . TRP A 1 93 ? -3.307 2.806 6.250 1.00 92.25 93 TRP A C 1
ATOM 728 O O . TRP A 1 93 ? -3.684 3.971 6.095 1.00 92.25 93 TRP A O 1
ATOM 738 N N . LYS A 1 94 ? -2.225 2.314 5.657 1.00 91.88 94 LYS A N 1
ATOM 739 C CA . LYS A 1 94 ? -1.368 3.042 4.728 1.00 91.88 94 LYS A CA 1
ATOM 740 C C . LYS A 1 94 ? -1.067 2.160 3.533 1.00 91.88 94 LYS A C 1
ATOM 742 O O . LYS A 1 94 ? -0.692 1.002 3.703 1.00 91.88 94 LYS A O 1
ATOM 747 N N . LEU A 1 95 ? -1.189 2.721 2.340 1.00 92.31 95 LEU A N 1
ATOM 748 C CA . LEU A 1 95 ? -0.690 2.100 1.123 1.00 92.31 95 LEU A CA 1
ATOM 749 C C . LEU A 1 95 ? 0.621 2.784 0.741 1.00 92.31 95 LEU A C 1
ATOM 751 O O . LEU A 1 95 ? 0.619 3.971 0.429 1.00 92.31 95 LEU A O 1
ATOM 755 N N . ASN A 1 96 ? 1.714 2.031 0.786 1.00 90.94 96 ASN A N 1
ATOM 756 C CA . ASN A 1 96 ? 3.062 2.488 0.485 1.00 90.94 96 ASN A CA 1
ATOM 757 C C . ASN A 1 96 ? 3.500 1.960 -0.883 1.00 90.94 96 ASN A C 1
ATOM 759 O O . ASN A 1 96 ? 3.301 0.783 -1.184 1.00 90.94 96 ASN A O 1
ATOM 763 N N . VAL A 1 97 ? 4.147 2.802 -1.679 1.00 90.12 97 VAL A N 1
ATOM 764 C CA . VAL A 1 97 ? 4.824 2.406 -2.918 1.00 90.12 97 VAL A CA 1
ATOM 765 C C . VAL A 1 97 ? 6.308 2.691 -2.760 1.00 90.12 97 VAL A C 1
ATOM 767 O O . VAL A 1 97 ? 6.707 3.850 -2.658 1.00 90.12 97 VAL A O 1
ATOM 770 N N . ASN A 1 98 ? 7.108 1.628 -2.753 1.00 88.94 98 ASN A N 1
ATOM 771 C CA . ASN A 1 98 ? 8.553 1.677 -2.595 1.00 88.94 98 ASN A CA 1
ATOM 772 C C . ASN A 1 98 ? 9.230 1.365 -3.931 1.00 88.94 98 ASN A C 1
ATOM 774 O O . ASN A 1 98 ? 8.947 0.334 -4.539 1.00 88.94 98 ASN A O 1
ATOM 778 N N . VAL A 1 99 ? 10.157 2.217 -4.370 1.00 86.62 99 VAL A N 1
ATOM 779 C CA . VAL A 1 99 ? 10.973 1.972 -5.573 1.00 86.62 99 VAL A CA 1
ATOM 780 C C . VAL A 1 99 ? 12.437 1.783 -5.178 1.00 86.62 99 VAL A C 1
ATOM 782 O O . VAL A 1 99 ? 13.070 2.698 -4.642 1.00 86.62 99 VAL A O 1
ATOM 785 N N . ASP A 1 100 ? 12.961 0.584 -5.425 1.00 84.94 100 ASP A N 1
ATOM 786 C CA . ASP A 1 100 ? 14.369 0.231 -5.238 1.00 84.94 100 ASP A CA 1
ATOM 787 C C . ASP A 1 100 ? 15.147 0.591 -6.502 1.00 84.94 100 ASP A C 1
ATOM 789 O O . ASP A 1 100 ? 14.775 0.165 -7.597 1.00 84.94 100 ASP A O 1
ATOM 793 N N . VAL A 1 101 ? 16.230 1.351 -6.358 1.00 76.25 101 VAL A N 1
ATOM 794 C CA . VAL A 1 101 ? 17.038 1.877 -7.465 1.00 76.25 101 VAL A CA 1
ATOM 795 C C . VAL A 1 101 ? 18.487 1.444 -7.278 1.00 76.25 101 VAL A C 1
ATOM 797 O O . VAL A 1 101 ? 19.085 1.671 -6.226 1.00 76.25 101 VAL A O 1
ATOM 800 N N . VAL A 1 102 ? 19.082 0.862 -8.322 1.00 65.31 102 VAL A N 1
ATOM 801 C CA . VAL A 1 102 ? 20.477 0.395 -8.291 1.00 65.31 102 VAL A CA 1
ATOM 802 C C . VAL A 1 102 ? 21.424 1.574 -8.024 1.00 65.31 102 VAL A C 1
ATOM 804 O O . VAL A 1 102 ? 21.326 2.620 -8.663 1.00 65.31 102 VAL A O 1
ATOM 807 N N . GLY A 1 103 ? 22.351 1.408 -7.073 1.00 59.47 103 GLY A N 1
ATOM 808 C CA . GLY A 1 103 ? 23.337 2.436 -6.705 1.00 59.47 103 GLY A CA 1
ATOM 809 C C . GLY A 1 103 ? 22.845 3.477 -5.689 1.00 59.47 103 GLY A C 1
ATOM 810 O O . GLY A 1 103 ? 23.513 4.484 -5.467 1.00 59.47 103 GLY A O 1
ATOM 811 N N . ALA A 1 104 ? 21.685 3.268 -5.060 1.00 58.59 104 ALA A N 1
ATOM 812 C CA . ALA A 1 104 ? 21.186 4.117 -3.975 1.00 58.59 104 ALA A CA 1
ATOM 813 C C . ALA A 1 104 ? 21.729 3.764 -2.570 1.00 58.59 104 ALA A C 1
ATOM 815 O O . ALA A 1 104 ? 21.418 4.474 -1.614 1.00 58.59 104 ALA A O 1
ATOM 816 N N . GLY A 1 105 ? 22.530 2.697 -2.434 1.00 56.69 105 GLY A N 1
ATOM 817 C CA . GLY A 1 105 ? 22.710 1.998 -1.150 1.00 56.69 105 GLY A CA 1
ATOM 818 C C . GLY A 1 105 ? 21.418 1.273 -0.741 1.00 56.69 105 GLY A C 1
ATOM 819 O O . GLY A 1 105 ? 20.478 1.245 -1.531 1.00 56.69 105 GLY A O 1
ATOM 820 N N . ASP A 1 106 ? 21.321 0.742 0.485 1.00 52.44 106 ASP A N 1
ATOM 821 C CA . ASP A 1 106 ? 20.108 0.086 1.045 1.00 52.44 106 ASP A CA 1
ATOM 822 C C . ASP A 1 106 ? 18.888 1.030 1.212 1.00 52.44 106 ASP A C 1
ATOM 824 O O . ASP A 1 106 ? 17.992 0.812 2.031 1.00 52.44 106 ASP A O 1
ATOM 828 N N . ARG A 1 107 ? 18.847 2.137 0.468 1.00 55.44 107 ARG A N 1
ATOM 829 C CA . ARG A 1 107 ? 17.846 3.190 0.577 1.00 55.44 107 ARG A CA 1
ATOM 830 C C . ARG A 1 107 ? 16.873 3.114 -0.590 1.00 55.44 107 ARG A C 1
ATOM 832 O O . ARG A 1 107 ? 17.196 3.468 -1.723 1.00 55.44 107 ARG A O 1
ATOM 839 N N . TRP A 1 108 ? 15.641 2.742 -0.269 1.00 61.38 108 TRP A N 1
ATOM 840 C CA . TRP A 1 108 ? 14.475 2.971 -1.115 1.00 61.38 108 TRP A CA 1
ATOM 841 C C . TRP A 1 108 ? 14.365 4.469 -1.417 1.00 61.38 108 TRP A C 1
ATOM 843 O O . TRP A 1 108 ? 14.278 5.286 -0.500 1.00 61.38 108 TRP A O 1
ATOM 853 N N . ARG A 1 109 ? 14.419 4.854 -2.699 1.00 63.91 109 ARG A N 1
ATOM 854 C CA . ARG A 1 109 ? 14.510 6.276 -3.088 1.00 63.91 109 ARG A CA 1
ATOM 855 C C . ARG A 1 109 ? 13.167 7.004 -3.080 1.00 63.91 109 ARG A C 1
ATOM 857 O O . ARG A 1 109 ? 13.152 8.227 -3.199 1.00 63.91 109 ARG A O 1
ATOM 864 N N . ARG A 1 110 ? 12.045 6.289 -2.957 1.00 63.31 110 ARG A N 1
ATOM 865 C CA . ARG A 1 110 ? 10.708 6.892 -2.964 1.00 63.31 110 ARG A CA 1
ATOM 866 C C . ARG A 1 110 ? 9.715 6.023 -2.204 1.00 63.31 110 ARG A C 1
ATOM 868 O O . ARG A 1 110 ? 9.646 4.832 -2.486 1.00 63.31 110 ARG A O 1
ATOM 875 N N . MET A 1 111 ? 9.001 6.639 -1.263 1.00 65.69 111 MET A N 1
ATOM 876 C CA . MET A 1 111 ? 7.950 6.055 -0.427 1.00 65.69 111 MET A CA 1
ATOM 877 C C . MET A 1 111 ? 6.713 6.944 -0.604 1.00 65.69 111 MET A C 1
ATOM 879 O O . MET A 1 111 ? 6.539 7.924 0.118 1.00 65.69 111 MET A O 1
ATOM 883 N N . ASP A 1 112 ? 5.910 6.689 -1.633 1.00 71.06 112 ASP A N 1
ATOM 884 C CA . ASP A 1 112 ? 4.637 7.400 -1.793 1.00 71.06 112 ASP A CA 1
ATOM 885 C C . ASP A 1 112 ? 3.586 6.703 -0.924 1.00 71.06 112 ASP A C 1
ATOM 887 O O . ASP A 1 112 ? 3.422 5.484 -0.998 1.00 71.06 112 ASP A O 1
ATOM 891 N N . VAL A 1 113 ? 2.921 7.471 -0.057 1.00 76.62 113 VAL A N 1
ATOM 892 C CA . VAL A 1 113 ? 2.028 6.946 0.982 1.00 76.62 113 VAL A CA 1
ATOM 893 C C . VAL A 1 113 ? 0.640 7.551 0.841 1.00 76.62 113 VAL A C 1
ATOM 895 O O . VAL A 1 113 ? 0.478 8.767 0.939 1.00 76.62 113 VAL A O 1
ATOM 898 N N . ILE A 1 114 ? -0.381 6.705 0.697 1.00 79.94 114 ILE A N 1
ATOM 899 C CA . ILE A 1 114 ? -1.775 7.112 0.900 1.00 79.94 114 ILE A CA 1
ATOM 900 C C . ILE A 1 114 ? -2.223 6.686 2.289 1.00 79.94 114 ILE A C 1
ATOM 902 O O . ILE A 1 114 ? -2.181 5.507 2.639 1.00 79.94 114 ILE A O 1
ATOM 906 N N . MET A 1 115 ? -2.698 7.664 3.057 1.00 79.19 115 MET A N 1
ATOM 907 C CA . MET A 1 115 ? -3.392 7.440 4.319 1.00 79.19 115 MET A CA 1
ATOM 908 C C . MET A 1 115 ? -4.840 7.051 4.034 1.00 79.19 115 MET A C 1
ATOM 910 O O . MET A 1 115 ? -5.581 7.828 3.429 1.00 79.19 115 MET A O 1
ATOM 914 N N . LEU A 1 116 ? -5.239 5.872 4.495 1.00 79.50 116 LEU A N 1
ATOM 915 C CA . LEU A 1 116 ? -6.584 5.345 4.303 1.00 79.50 116 LEU A CA 1
ATOM 916 C C . LEU A 1 116 ? -7.435 5.633 5.543 1.00 79.50 116 LEU A C 1
ATOM 918 O O . LEU A 1 116 ? -6.931 5.656 6.672 1.00 79.50 116 LEU A O 1
ATOM 922 N N . ARG A 1 117 ? -8.711 5.929 5.305 1.00 70.81 117 ARG A N 1
ATOM 923 C CA . ARG A 1 117 ? -9.722 6.188 6.332 1.00 70.81 117 ARG A CA 1
ATOM 924 C C . ARG A 1 117 ? -10.345 4.900 6.847 1.00 70.81 117 ARG A C 1
ATOM 926 O O . ARG A 1 117 ? -10.329 3.876 6.129 1.00 70.81 117 ARG A O 1
#

Sequence (117 aa):
MIKINAPTSVSRGSEYKGVVEIGERELKGARLVEVALCNEITYGGKEANYSCWKMSKKFSPKDARSLFQLPFDFRVEGEAPVTYKGKRLSSKWKLNVNVDVVGAGDRWRRMDVIMLR